Protein AF-A0A3C1KMZ3-F1 (afdb_monomer)

Radius of gyration: 24.43 Å; Cα contacts (8 Å, |Δi|>4): 33; chains: 1; bounding box: 51×23×64 Å

Mean predicted aligned error: 4.82 Å

Structure (mmCIF, N/CA/C/O backbone):
data_AF-A0A3C1KMZ3-F1
#
_entry.id   AF-A0A3C1KMZ3-F1
#
loop_
_atom_site.group_PDB
_atom_site.id
_atom_site.type_symbol
_atom_site.label_atom_id
_atom_site.label_alt_id
_atom_site.label_comp_id
_atom_site.label_asym_id
_atom_site.label_entity_id
_atom_site.label_seq_id
_atom_site.pdbx_PDB_ins_code
_atom_site.Cartn_x
_atom_site.Cartn_y
_atom_site.Cartn_z
_atom_site.occupancy
_atom_site.B_iso_or_equiv
_atom_site.auth_seq_id
_atom_site.auth_comp_id
_atom_site.auth_asym_id
_atom_site.auth_atom_id
_atom_site.pdbx_PDB_model_num
ATOM 1 N N . TYR A 1 1 ? 27.906 -0.693 -26.329 1.00 65.62 1 TYR A N 1
ATOM 2 C CA . TYR A 1 1 ? 27.394 -2.058 -26.560 1.00 65.62 1 TYR A CA 1
ATOM 3 C C . TYR A 1 1 ? 25.904 -1.977 -26.867 1.00 65.62 1 TYR A C 1
ATOM 5 O O . TYR A 1 1 ? 25.194 -1.411 -26.043 1.00 65.62 1 TYR A O 1
ATOM 13 N N . PRO A 1 2 ? 25.416 -2.471 -28.018 1.00 84.75 2 PRO A N 1
ATOM 14 C CA . PRO A 1 2 ? 23.982 -2.527 -28.293 1.00 84.75 2 PRO A CA 1
ATOM 15 C C . PRO A 1 2 ? 23.354 -3.696 -27.519 1.00 84.75 2 PRO A C 1
ATOM 17 O O . PRO A 1 2 ? 23.544 -4.857 -27.871 1.00 84.75 2 PRO A O 1
ATOM 20 N N . ILE A 1 3 ? 22.644 -3.397 -26.431 1.00 91.88 3 ILE A N 1
ATOM 21 C CA . ILE A 1 3 ? 21.869 -4.392 -25.677 1.00 91.88 3 ILE A CA 1
ATOM 22 C C . ILE A 1 3 ? 20.511 -4.623 -26.351 1.00 91.88 3 ILE A C 1
ATOM 24 O O . ILE A 1 3 ? 19.860 -3.674 -26.790 1.00 91.88 3 ILE A O 1
ATOM 28 N N . ASN A 1 4 ? 20.053 -5.874 -26.401 1.00 95.38 4 ASN A N 1
ATOM 29 C CA . ASN A 1 4 ? 18.689 -6.188 -26.819 1.00 95.38 4 ASN A CA 1
ATOM 30 C C . ASN A 1 4 ? 17.725 -5.978 -25.639 1.00 95.38 4 ASN A C 1
ATOM 32 O O . ASN A 1 4 ? 17.596 -6.836 -24.766 1.00 95.38 4 ASN A O 1
ATOM 36 N N . ARG A 1 5 ? 17.058 -4.820 -25.608 1.00 95.12 5 ARG A N 1
ATOM 37 C CA . ARG A 1 5 ? 16.169 -4.419 -24.504 1.00 95.12 5 ARG A CA 1
ATOM 38 C C . ARG A 1 5 ? 14.929 -5.311 -24.387 1.00 95.12 5 ARG A C 1
ATOM 40 O O . ARG A 1 5 ? 14.501 -5.583 -23.270 1.00 95.12 5 ARG A O 1
ATOM 47 N N . ASP A 1 6 ? 14.404 -5.815 -25.502 1.00 96.62 6 ASP A N 1
ATOM 48 C CA . ASP A 1 6 ? 13.244 -6.717 -25.517 1.00 96.62 6 ASP A CA 1
ATOM 49 C C . ASP A 1 6 ? 13.583 -8.114 -24.992 1.00 96.62 6 ASP A C 1
ATOM 51 O O . ASP A 1 6 ? 12.752 -8.776 -24.371 1.00 96.62 6 ASP A O 1
ATOM 55 N N . MET A 1 7 ? 14.802 -8.597 -25.244 1.00 96.88 7 MET A N 1
ATOM 56 C CA . MET A 1 7 ? 15.298 -9.831 -24.630 1.00 96.88 7 MET A CA 1
ATOM 57 C C . MET A 1 7 ? 15.424 -9.659 -23.113 1.00 96.88 7 MET A C 1
ATOM 59 O O . MET A 1 7 ? 14.949 -10.511 -22.367 1.00 96.88 7 MET A O 1
ATOM 63 N N . THR A 1 8 ? 16.020 -8.552 -22.656 1.00 96.00 8 THR A N 1
ATOM 64 C CA . THR A 1 8 ? 16.201 -8.273 -21.224 1.00 96.00 8 THR A CA 1
ATOM 65 C C . THR A 1 8 ? 14.868 -8.117 -20.495 1.00 96.00 8 THR A C 1
ATOM 67 O O . THR A 1 8 ? 14.695 -8.718 -19.440 1.00 96.00 8 THR A O 1
ATOM 70 N N . ALA A 1 9 ? 13.914 -7.364 -21.055 1.00 97.06 9 ALA A N 1
ATOM 71 C CA . ALA A 1 9 ? 12.584 -7.204 -20.466 1.00 97.06 9 ALA A CA 1
ATOM 72 C C . ALA A 1 9 ? 11.898 -8.565 -20.267 1.00 97.06 9 ALA A C 1
ATOM 74 O O . ALA A 1 9 ? 11.488 -8.883 -19.154 1.00 97.06 9 ALA A O 1
ATOM 75 N N . ARG A 1 10 ? 11.897 -9.415 -21.306 1.00 97.38 10 ARG A N 1
ATOM 76 C CA . ARG A 1 10 ? 11.344 -10.777 -21.234 1.00 97.38 10 ARG A CA 1
ATOM 77 C C . ARG A 1 10 ? 12.054 -11.655 -20.208 1.00 97.38 10 ARG A C 1
ATOM 79 O O . ARG A 1 10 ? 11.390 -12.349 -19.449 1.00 97.38 10 ARG A O 1
ATOM 86 N N . ALA A 1 11 ? 13.386 -11.617 -20.164 1.00 97.81 11 ALA A N 1
ATOM 87 C CA . ALA A 1 11 ? 14.168 -12.401 -19.206 1.00 97.81 11 ALA A CA 1
ATOM 88 C C . ALA A 1 11 ? 13.888 -12.010 -17.743 1.00 97.81 11 ALA A C 1
ATOM 90 O O . ALA A 1 11 ? 14.027 -12.844 -16.853 1.00 97.81 11 ALA A O 1
ATOM 91 N N . LEU A 1 12 ? 13.482 -10.760 -17.501 1.00 97.75 12 LEU A N 1
ATOM 92 C CA . LEU A 1 12 ? 13.139 -10.229 -16.181 1.00 97.75 12 LEU A CA 1
ATOM 93 C C . LEU A 1 12 ? 11.631 -10.273 -15.870 1.00 97.75 12 LEU A C 1
ATOM 95 O O . LEU A 1 12 ? 11.231 -9.862 -14.786 1.00 97.75 12 LEU A O 1
ATOM 99 N N . GLY A 1 13 ? 10.799 -10.758 -16.797 1.00 98.25 13 GLY A N 1
ATOM 100 C CA . GLY A 1 13 ? 9.346 -10.833 -16.615 1.00 98.25 13 GLY A CA 1
ATOM 101 C C . GLY A 1 13 ? 8.606 -9.500 -16.766 1.00 98.25 13 GLY A C 1
ATOM 102 O O . GLY A 1 13 ? 7.476 -9.388 -16.305 1.00 98.25 13 GLY A O 1
ATOM 103 N N . PHE A 1 14 ? 9.215 -8.495 -17.402 1.00 97.62 14 PHE A N 1
ATOM 104 C CA . PHE A 1 14 ? 8.523 -7.264 -17.789 1.00 97.62 14 PHE A CA 1
ATOM 105 C C . PHE A 1 14 ? 7.852 -7.421 -19.156 1.00 97.62 14 PHE A C 1
ATOM 107 O O . PHE A 1 14 ? 8.416 -8.031 -20.067 1.00 97.62 14 PHE A O 1
ATOM 114 N N . ASP A 1 15 ? 6.701 -6.772 -19.334 1.00 97.19 15 ASP A N 1
ATOM 115 C CA . ASP A 1 15 ? 5.939 -6.822 -20.588 1.00 97.19 15 ASP A CA 1
ATOM 116 C C . ASP A 1 15 ? 6.685 -6.189 -21.771 1.00 97.19 15 ASP A C 1
ATOM 118 O O . ASP A 1 15 ? 6.595 -6.662 -22.904 1.00 97.19 15 ASP A O 1
ATOM 122 N N . ARG A 1 16 ? 7.415 -5.092 -21.524 1.00 96.62 16 ARG A N 1
ATOM 123 C CA . ARG A 1 16 ? 8.163 -4.340 -22.544 1.00 96.62 16 ARG A CA 1
ATOM 124 C C . ARG A 1 16 ? 9.216 -3.422 -21.923 1.00 96.62 16 ARG A C 1
ATOM 126 O O . ARG A 1 16 ? 9.045 -2.983 -20.785 1.00 96.62 16 ARG A O 1
ATOM 133 N N . PRO A 1 17 ? 10.273 -3.055 -22.666 1.00 96.25 17 PRO A N 1
ATOM 134 C CA . PRO A 1 17 ? 11.142 -1.965 -22.257 1.00 96.25 17 PRO A CA 1
ATOM 135 C C . PRO A 1 17 ? 10.403 -0.618 -22.294 1.00 96.25 17 PRO A C 1
ATOM 137 O O . PRO A 1 17 ? 9.441 -0.406 -23.034 1.00 96.25 17 PRO A O 1
ATOM 140 N N . THR A 1 18 ? 10.895 0.329 -21.506 1.00 95.69 18 THR A N 1
ATOM 141 C CA . THR A 1 18 ? 10.438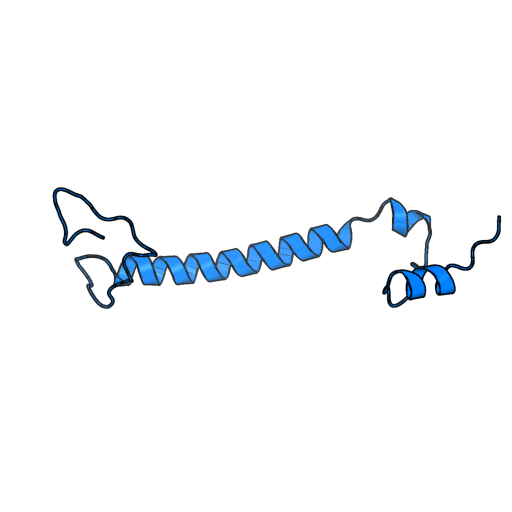 1.722 -21.504 1.00 95.69 18 THR A CA 1
ATOM 142 C C . THR A 1 18 ? 10.731 2.424 -22.837 1.00 95.69 18 THR A C 1
ATOM 144 O O . THR A 1 18 ? 11.745 2.161 -23.496 1.00 95.69 18 THR A O 1
ATOM 147 N N . ALA A 1 19 ? 9.865 3.351 -23.247 1.00 95.75 19 ALA A N 1
ATOM 148 C CA . ALA A 1 19 ? 9.986 4.018 -24.546 1.00 95.75 19 ALA A CA 1
ATOM 149 C C . ALA A 1 19 ? 11.098 5.083 -24.581 1.00 95.75 19 ALA A C 1
ATOM 151 O O . ALA A 1 19 ? 11.732 5.274 -25.617 1.00 95.75 19 ALA A O 1
ATOM 152 N N . ASN A 1 20 ? 11.364 5.749 -23.453 1.00 96.50 20 ASN A N 1
ATOM 153 C CA . ASN A 1 20 ? 12.318 6.850 -23.355 1.00 96.50 20 ASN A CA 1
ATOM 154 C C . ASN A 1 20 ? 13.302 6.626 -22.195 1.00 96.50 20 ASN A C 1
ATOM 156 O O . ASN A 1 20 ? 12.903 6.285 -21.082 1.00 96.50 20 ASN A O 1
ATOM 160 N N . SER A 1 21 ? 14.601 6.793 -22.452 1.00 94.38 21 SER A N 1
ATOM 161 C CA . SER A 1 21 ? 15.650 6.532 -21.461 1.00 94.38 21 SER A CA 1
ATOM 162 C C . SER A 1 21 ? 15.747 7.588 -20.363 1.00 94.38 21 SER A C 1
ATOM 164 O O . SER A 1 21 ? 16.136 7.234 -19.257 1.00 94.38 21 SER A O 1
ATOM 166 N N . LEU A 1 22 ? 15.431 8.856 -20.655 1.00 97.06 22 LEU A N 1
ATOM 167 C CA . LEU A 1 22 ? 15.423 9.923 -19.648 1.00 97.06 22 LEU A CA 1
ATOM 168 C C . LEU A 1 22 ? 14.282 9.688 -18.663 1.00 97.06 22 LEU A C 1
ATOM 170 O O . LEU A 1 22 ? 14.532 9.600 -17.467 1.00 97.06 22 LEU A O 1
ATOM 174 N N . ASP A 1 23 ? 13.082 9.460 -19.193 1.00 96.62 23 ASP A N 1
ATOM 175 C CA . ASP A 1 23 ? 11.891 9.097 -18.422 1.00 96.62 23 ASP A CA 1
ATOM 176 C C . ASP A 1 23 ? 12.166 7.914 -17.481 1.00 96.62 23 ASP A C 1
ATOM 178 O O . ASP A 1 23 ? 12.002 8.022 -16.273 1.00 96.62 23 ASP A O 1
ATOM 182 N N . SER A 1 24 ? 12.765 6.841 -18.009 1.00 94.81 24 SER A N 1
ATOM 183 C CA . SER A 1 24 ? 13.088 5.624 -17.242 1.00 94.81 24 SER A CA 1
ATOM 184 C C . SER A 1 24 ? 13.903 5.854 -15.968 1.00 94.81 24 SER A C 1
ATOM 186 O O . SER A 1 24 ? 13.837 5.040 -15.050 1.00 94.81 24 SER A O 1
ATOM 188 N N . VAL A 1 25 ? 14.754 6.884 -15.943 1.00 96.69 25 VAL A N 1
ATOM 189 C CA . VAL A 1 25 ? 15.666 7.137 -14.818 1.00 96.69 25 VAL A CA 1
ATOM 190 C C . VAL A 1 25 ? 15.201 8.295 -13.941 1.00 96.69 25 VAL A C 1
ATOM 192 O O . VAL A 1 25 ? 15.507 8.303 -12.743 1.00 96.69 25 VAL A O 1
ATOM 195 N N . SER A 1 26 ? 14.449 9.249 -14.495 1.00 96.94 26 SER A N 1
ATOM 196 C CA . SER A 1 26 ? 13.938 10.407 -13.758 1.00 96.94 26 SER A CA 1
ATOM 197 C C . SER A 1 26 ? 12.560 10.180 -13.145 1.00 96.94 26 SER A C 1
ATOM 199 O O . SER A 1 26 ? 12.313 10.698 -12.059 1.00 96.94 26 SER A O 1
ATOM 201 N N . ASP A 1 27 ? 11.687 9.419 -13.807 1.00 96.69 27 ASP A N 1
ATOM 202 C CA . ASP A 1 27 ? 10.294 9.249 -13.397 1.00 96.69 27 ASP A CA 1
ATOM 203 C C . ASP A 1 27 ? 10.138 8.380 -12.138 1.00 96.69 27 ASP A C 1
ATOM 205 O O . ASP A 1 27 ? 10.924 7.460 -11.886 1.00 96.69 27 ASP A O 1
ATOM 209 N N . ARG A 1 28 ? 9.126 8.687 -11.322 1.00 97.94 28 ARG A N 1
ATOM 210 C CA . ARG A 1 28 ? 8.729 7.924 -10.129 1.00 97.94 28 ARG A CA 1
ATOM 211 C C . ARG A 1 28 ? 7.210 7.752 -10.034 1.00 97.94 28 ARG A C 1
ATOM 213 O O . ARG A 1 28 ? 6.726 7.381 -8.961 1.00 97.94 28 ARG A O 1
ATOM 220 N N . ASP A 1 29 ? 6.474 7.976 -11.120 1.00 97.38 29 ASP A N 1
ATOM 221 C CA . ASP A 1 29 ? 5.012 7.974 -11.125 1.00 97.38 29 ASP A CA 1
ATOM 222 C C . ASP A 1 29 ? 4.446 6.654 -10.602 1.00 97.38 29 ASP A C 1
ATOM 224 O O . ASP A 1 29 ? 3.560 6.674 -9.752 1.00 97.38 29 ASP A O 1
ATOM 228 N N . PHE A 1 30 ? 5.038 5.505 -10.957 1.00 96.75 30 PHE A N 1
ATOM 229 C CA . PHE A 1 30 ? 4.578 4.200 -10.455 1.00 96.75 30 PHE A CA 1
ATOM 230 C C . PHE A 1 30 ? 4.551 4.118 -8.914 1.00 96.75 30 PHE A C 1
ATOM 232 O O . PHE A 1 30 ? 3.665 3.495 -8.328 1.00 96.75 30 PHE A O 1
ATOM 239 N N . ALA A 1 31 ? 5.524 4.742 -8.240 1.00 98.25 31 ALA A N 1
ATOM 240 C CA . ALA A 1 31 ? 5.612 4.735 -6.784 1.00 98.25 31 ALA A CA 1
ATOM 241 C C . ALA A 1 31 ? 4.604 5.713 -6.170 1.00 98.25 31 ALA A C 1
ATOM 243 O O . ALA A 1 31 ? 4.012 5.417 -5.131 1.00 98.25 31 ALA A 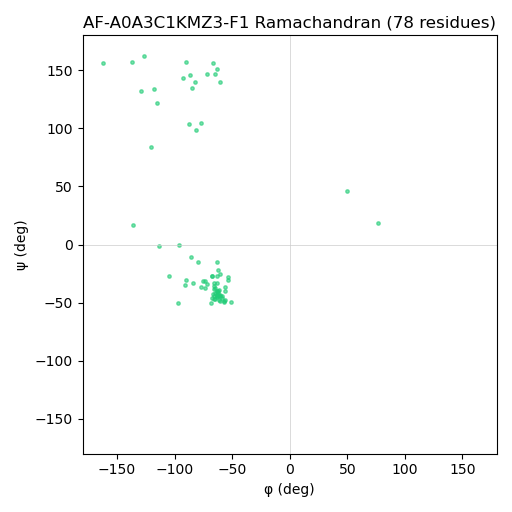O 1
ATOM 244 N N . 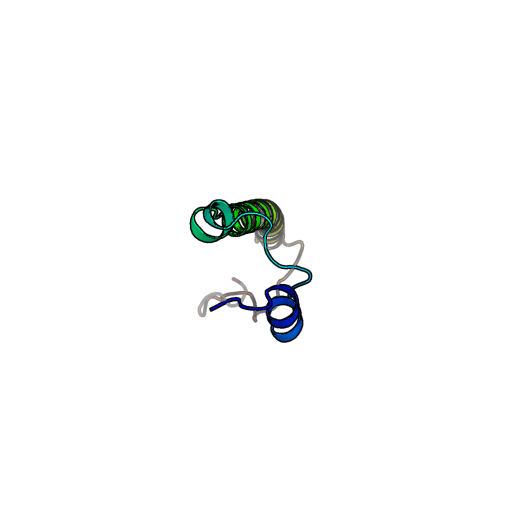ILE A 1 32 ? 4.384 6.858 -6.822 1.00 98.56 32 ILE A N 1
ATOM 245 C CA . ILE A 1 32 ? 3.396 7.857 -6.404 1.00 98.56 32 ILE A CA 1
ATOM 246 C C . ILE A 1 32 ? 1.979 7.301 -6.574 1.00 98.56 32 ILE A C 1
ATOM 248 O O . ILE A 1 32 ? 1.179 7.390 -5.644 1.00 98.56 32 ILE A O 1
ATOM 252 N N . GLU A 1 33 ? 1.677 6.669 -7.707 1.00 98.69 33 GLU A N 1
ATOM 253 C CA . GLU A 1 33 ? 0.392 6.015 -7.964 1.00 98.69 33 GLU A CA 1
ATOM 254 C C . GLU A 1 33 ? 0.123 4.890 -6.962 1.00 98.69 33 GLU A C 1
ATOM 256 O O . GLU A 1 33 ? -0.968 4.827 -6.391 1.00 98.69 33 GLU A O 1
ATOM 261 N N . PHE A 1 34 ? 1.126 4.054 -6.665 1.00 98.69 34 PHE A N 1
ATOM 262 C CA . PHE A 1 34 ? 1.008 3.036 -5.621 1.00 98.69 34 PHE A CA 1
ATOM 263 C C . PHE A 1 34 ? 0.691 3.654 -4.251 1.00 98.69 34 PHE A C 1
ATOM 265 O O . PHE A 1 34 ? -0.218 3.190 -3.559 1.00 98.69 34 PHE A O 1
ATOM 272 N N . CYS A 1 35 ? 1.396 4.722 -3.864 1.00 98.81 35 CYS A N 1
ATOM 273 C CA . CYS A 1 35 ? 1.132 5.424 -2.607 1.00 98.81 35 CYS A CA 1
ATOM 274 C C . CYS A 1 35 ? -0.272 6.042 -2.577 1.00 98.81 35 CYS A C 1
ATOM 276 O O . CYS A 1 35 ? -0.950 5.970 -1.555 1.00 98.81 35 CYS A O 1
ATOM 278 N N . SER A 1 36 ? -0.722 6.620 -3.692 1.00 98.81 36 SER A N 1
ATOM 279 C CA . SER A 1 36 ? -2.060 7.199 -3.835 1.00 98.81 36 SER A CA 1
ATOM 280 C C . SER A 1 36 ? -3.149 6.137 -3.648 1.00 98.81 36 SER A C 1
ATOM 282 O O . SER A 1 36 ? -4.056 6.305 -2.829 1.00 98.81 36 SER A O 1
ATOM 284 N N . PHE A 1 37 ? -3.005 4.990 -4.320 1.00 98.75 37 PHE A N 1
ATOM 285 C CA . PHE A 1 37 ? -3.879 3.833 -4.130 1.00 98.75 37 PHE A CA 1
ATOM 286 C C . PHE A 1 37 ? -3.893 3.365 -2.667 1.00 98.75 37 PHE A C 1
ATOM 288 O O . PHE A 1 37 ? -4.962 3.203 -2.074 1.00 98.75 37 PHE A O 1
ATOM 295 N N . ALA A 1 38 ? -2.714 3.188 -2.063 1.00 98.81 38 ALA A N 1
ATOM 296 C CA . ALA A 1 38 ? -2.591 2.733 -0.683 1.00 98.81 38 ALA A CA 1
ATOM 297 C C . ALA A 1 38 ? -3.237 3.714 0.312 1.00 98.81 38 ALA A C 1
ATOM 299 O O . ALA A 1 38 ? -3.905 3.285 1.252 1.00 98.81 38 ALA A O 1
ATOM 300 N N . ALA A 1 39 ? -3.100 5.024 0.094 1.00 98.81 39 ALA A N 1
ATOM 301 C CA . ALA A 1 39 ? -3.705 6.049 0.943 1.00 98.81 39 ALA A CA 1
ATOM 302 C C . ALA A 1 39 ? -5.242 6.015 0.895 1.00 98.81 39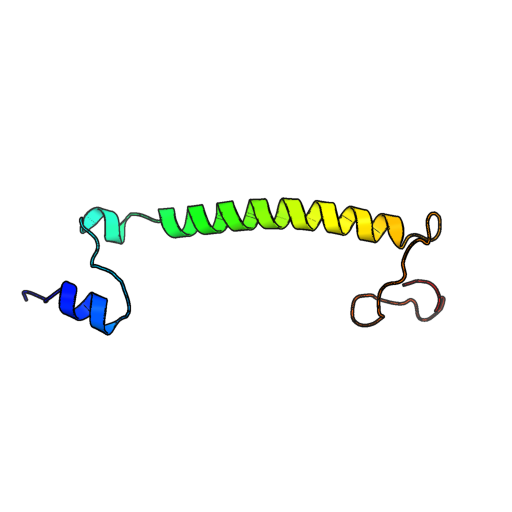 ALA A C 1
ATOM 304 O O . ALA A 1 39 ? -5.904 6.104 1.935 1.00 98.81 39 ALA A O 1
ATOM 305 N N . LEU A 1 40 ? -5.824 5.830 -0.293 1.00 98.81 40 LEU A N 1
ATOM 306 C CA . LEU A 1 40 ? -7.272 5.669 -0.446 1.00 98.81 40 LEU A CA 1
ATOM 307 C C . LEU A 1 40 ? -7.768 4.380 0.218 1.00 98.81 40 LEU A C 1
ATOM 309 O O . LEU A 1 40 ? -8.744 4.413 0.969 1.00 98.81 40 LEU A O 1
ATOM 313 N N . LEU A 1 41 ? -7.059 3.265 0.024 1.00 98.81 41 LEU A N 1
ATOM 314 C CA . LEU A 1 41 ? -7.367 2.005 0.701 1.00 98.81 41 LEU A CA 1
ATOM 315 C C . LEU A 1 41 ? -7.364 2.178 2.228 1.00 98.81 41 LEU A C 1
ATOM 317 O O . LEU A 1 41 ? -8.323 1.792 2.895 1.00 98.81 41 LEU A O 1
ATOM 321 N N . MET A 1 42 ? -6.329 2.814 2.780 1.00 98.81 42 MET A N 1
ATOM 322 C CA . MET A 1 42 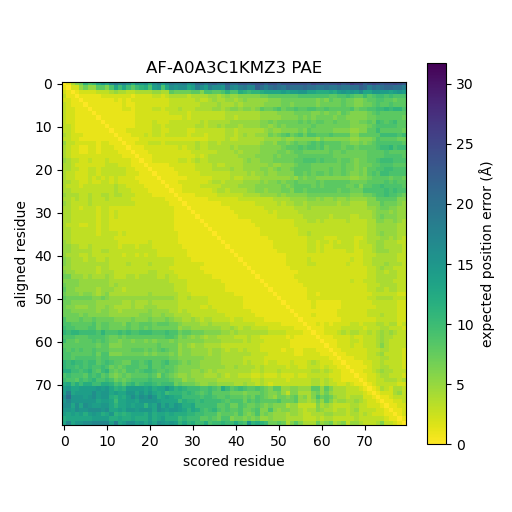? -6.227 3.082 4.217 1.00 98.81 42 MET A CA 1
ATOM 323 C C . MET A 1 42 ? -7.338 4.001 4.728 1.00 98.81 42 MET A C 1
ATOM 325 O O . MET A 1 42 ? -7.814 3.814 5.844 1.00 98.81 42 MET A O 1
ATOM 329 N N . THR A 1 43 ? -7.805 4.948 3.914 1.00 98.69 43 THR A N 1
ATOM 330 C CA . THR A 1 43 ? -8.953 5.801 4.259 1.00 98.69 43 THR A CA 1
ATOM 331 C C . THR A 1 43 ? -10.226 4.969 4.429 1.00 98.69 43 THR A C 1
ATOM 333 O O . THR A 1 43 ? -10.959 5.139 5.405 1.00 98.69 43 THR A O 1
ATOM 336 N N . HIS A 1 44 ? -10.474 4.018 3.526 1.00 98.75 44 HIS A N 1
ATOM 337 C CA . HIS A 1 44 ? -11.617 3.111 3.640 1.00 98.75 44 HIS A CA 1
ATOM 338 C C . HIS A 1 44 ? -11.491 2.163 4.841 1.00 98.75 44 HIS A C 1
ATOM 340 O O . HIS A 1 44 ? -12.457 1.990 5.586 1.00 98.75 44 HIS A O 1
ATOM 346 N N . LEU A 1 45 ? -10.301 1.599 5.073 1.00 98.75 45 LEU A N 1
ATOM 347 C CA . LEU A 1 45 ? -10.040 0.723 6.220 1.00 98.75 45 LEU A CA 1
ATOM 348 C C . LEU A 1 45 ? -10.144 1.462 7.558 1.00 98.75 45 LEU A C 1
ATOM 350 O O . LEU A 1 45 ? -10.638 0.889 8.526 1.00 98.75 45 LEU A O 1
ATOM 354 N N . SER A 1 46 ? -9.738 2.731 7.609 1.00 98.75 46 SER A N 1
ATOM 355 C CA . SER A 1 46 ? -9.899 3.592 8.784 1.00 98.75 46 SER A CA 1
ATOM 356 C C . SER A 1 46 ? -11.376 3.750 9.147 1.00 98.75 46 SER A C 1
ATOM 358 O O . SER A 1 46 ? -11.771 3.463 10.274 1.00 98.75 46 SER A O 1
ATOM 360 N N . ARG A 1 47 ? -12.228 4.072 8.163 1.00 98.56 47 ARG A N 1
ATOM 361 C CA . ARG A 1 47 ? -13.677 4.181 8.386 1.00 98.56 47 ARG A CA 1
ATOM 362 C C . ARG A 1 47 ? -14.304 2.860 8.834 1.00 98.56 47 ARG A C 1
ATOM 364 O O . ARG A 1 47 ? -15.139 2.864 9.727 1.00 98.56 47 ARG A O 1
ATOM 371 N N . MET A 1 48 ? -13.910 1.738 8.232 1.00 98.38 48 MET A N 1
ATOM 372 C CA . MET A 1 48 ? -14.378 0.417 8.669 1.00 98.38 48 MET A CA 1
ATOM 373 C C . MET A 1 48 ? -13.946 0.117 10.111 1.00 98.38 48 MET A C 1
ATOM 375 O O . MET A 1 48 ? -14.721 -0.439 10.882 1.00 98.38 48 MET A O 1
ATOM 379 N N . SER A 1 49 ? -12.720 0.490 10.479 1.00 97.94 49 SER A N 1
ATOM 380 C CA . SER A 1 49 ? -12.195 0.279 11.830 1.00 97.94 49 SER A CA 1
ATOM 381 C C . SER A 1 49 ? -12.960 1.099 12.867 1.00 97.94 49 SER A C 1
ATOM 383 O O . SER A 1 49 ? -13.241 0.582 13.941 1.00 97.94 49 SER A O 1
ATOM 385 N N . GLU A 1 50 ? -13.358 2.328 12.532 1.00 98.25 50 GLU A N 1
ATOM 386 C CA . GLU A 1 50 ? -14.182 3.172 13.405 1.00 98.25 50 GLU A CA 1
ATOM 387 C C . GLU A 1 50 ? -15.522 2.503 13.747 1.00 98.25 50 GLU A C 1
ATOM 389 O O . GLU A 1 50 ? -15.914 2.454 14.911 1.00 98.25 50 GLU A O 1
ATOM 394 N N . GLU A 1 51 ? -16.192 1.9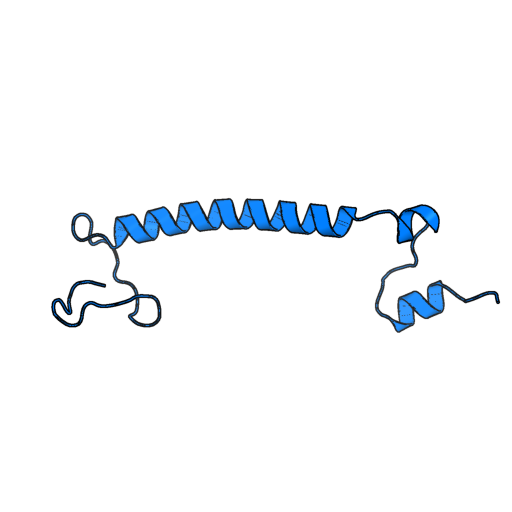04 12.757 1.00 97.69 51 GLU A N 1
ATOM 395 C CA . GLU A 1 51 ? -17.426 1.144 12.995 1.00 9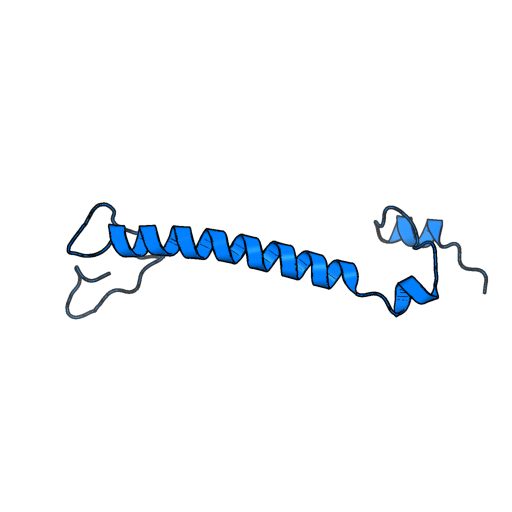7.69 51 GLU A CA 1
ATOM 396 C C . GLU A 1 51 ? -17.175 -0.041 13.939 1.00 97.69 51 GLU A C 1
ATOM 398 O O . GLU A 1 51 ? -17.923 -0.239 14.892 1.00 97.69 51 GLU A O 1
ATOM 403 N N . LEU A 1 52 ? -16.087 -0.795 13.740 1.00 97.19 52 LEU A N 1
ATOM 404 C CA . LEU A 1 52 ? -15.737 -1.916 14.621 1.00 97.19 52 LEU A CA 1
ATOM 405 C C . LEU A 1 52 ? -15.449 -1.454 16.058 1.00 97.19 52 LEU A C 1
ATOM 407 O O . LEU A 1 52 ? -15.889 -2.105 17.006 1.00 97.19 52 LEU A O 1
ATOM 411 N N . VAL A 1 53 ? -14.749 -0.330 16.234 1.00 96.00 53 VAL A N 1
ATOM 412 C CA . VAL A 1 53 ? -14.468 0.263 17.553 1.00 96.00 53 VAL A CA 1
ATOM 413 C C . VAL A 1 53 ? -15.765 0.692 18.241 1.00 96.00 53 VAL A C 1
ATOM 415 O O . VAL A 1 53 ? -15.964 0.412 19.423 1.00 96.00 53 VAL A O 1
ATOM 418 N N . LEU A 1 54 ? -16.686 1.319 17.508 1.00 97.25 54 LEU A N 1
ATOM 419 C CA . LEU A 1 54 ? -17.984 1.713 18.054 1.00 97.25 54 LEU A CA 1
ATOM 420 C C . LEU A 1 54 ? -18.834 0.495 18.425 1.00 97.25 54 LEU A C 1
ATOM 422 O O . LEU A 1 54 ? -19.365 0.436 19.535 1.00 97.25 54 LEU A O 1
ATOM 426 N N . TRP A 1 55 ? -18.932 -0.497 17.542 1.00 97.44 55 TRP A N 1
ATOM 427 C CA . TRP A 1 55 ? -19.764 -1.685 17.749 1.00 97.44 55 TRP A CA 1
ATOM 428 C C . TRP A 1 55 ? -19.264 -2.588 18.883 1.00 97.44 55 TRP A C 1
ATOM 430 O O . TRP A 1 55 ? -20.078 -3.273 19.503 1.00 97.44 55 TRP A O 1
ATOM 440 N N . THR A 1 56 ? -17.961 -2.580 19.176 1.00 95.50 56 THR A N 1
ATOM 441 C CA . THR A 1 56 ? -17.352 -3.334 20.293 1.00 95.50 56 THR A CA 1
ATOM 442 C C . THR A 1 56 ? -17.390 -2.594 21.629 1.00 95.50 56 THR A C 1
ATOM 444 O O . THR A 1 56 ? -17.118 -3.188 22.671 1.00 95.50 56 THR A O 1
ATOM 447 N N . SER A 1 57 ? -17.735 -1.304 21.637 1.00 94.06 57 SER A N 1
ATOM 448 C CA . SER A 1 57 ? -17.810 -0.526 22.873 1.00 94.06 57 SER A CA 1
ATOM 449 C C . SER A 1 57 ? -18.890 -1.058 23.823 1.00 94.06 57 SER A C 1
ATOM 451 O O . SER A 1 57 ? -19.924 -1.570 23.395 1.00 94.06 57 SER A O 1
ATOM 453 N N . ALA A 1 58 ? -18.694 -0.878 25.131 1.00 92.38 58 ALA A N 1
ATOM 454 C CA . ALA A 1 58 ? -19.627 -1.365 26.151 1.00 92.38 58 ALA A CA 1
ATOM 455 C C . ALA A 1 58 ? -21.042 -0.760 26.036 1.00 92.38 58 ALA A C 1
ATOM 457 O O . ALA A 1 58 ? -22.007 -1.362 26.497 1.00 92.38 58 ALA A O 1
ATOM 458 N N . GLN A 1 59 ? -21.166 0.431 25.444 1.00 95.38 59 GLN A N 1
ATOM 459 C CA . GLN A 1 59 ? -22.438 1.122 25.241 1.00 95.38 59 GLN A CA 1
ATOM 460 C C . GLN A 1 59 ? -23.276 0.487 24.129 1.00 95.38 59 GLN A C 1
ATOM 462 O O . GLN A 1 59 ? -24.499 0.454 24.247 1.00 95.38 59 GLN A O 1
ATOM 467 N N . PHE A 1 60 ? -22.631 0.015 23.057 1.00 96.12 60 PHE A N 1
ATOM 468 C CA . PHE A 1 60 ? -23.309 -0.583 21.905 1.00 96.12 60 PHE A CA 1
ATOM 469 C C . PHE A 1 60 ? -23.333 -2.109 21.996 1.00 96.12 60 PHE A C 1
ATOM 471 O O . PHE A 1 60 ? -24.401 -2.705 21.885 1.00 96.12 60 PHE A O 1
ATOM 478 N N . ASN A 1 61 ? -22.180 -2.733 22.247 1.00 94.25 61 ASN A N 1
ATOM 479 C CA . ASN A 1 61 ? -22.019 -4.172 22.454 1.00 94.25 61 ASN A CA 1
ATOM 480 C C . ASN A 1 61 ? -22.702 -5.029 21.366 1.00 94.25 61 ASN A C 1
ATOM 482 O O . ASN A 1 61 ? -23.432 -5.977 21.658 1.00 94.25 61 ASN A O 1
ATOM 486 N N . PHE A 1 62 ? -22.508 -4.659 20.099 1.00 97.38 62 PHE A N 1
ATOM 487 C CA . PHE A 1 62 ? -23.114 -5.343 18.952 1.00 97.38 62 PHE A CA 1
ATOM 488 C C . PHE A 1 62 ? -22.309 -6.557 18.497 1.00 97.38 62 PHE A C 1
ATOM 490 O O . PHE A 1 62 ? -22.888 -7.526 18.008 1.00 97.38 62 PHE A O 1
ATOM 497 N N . ILE A 1 63 ? -20.983 -6.499 18.630 1.00 95.75 63 ILE A N 1
ATOM 498 C CA . ILE A 1 63 ? -20.074 -7.573 18.229 1.00 95.75 63 ILE A CA 1
ATOM 499 C C . ILE A 1 63 ? -18.994 -7.784 19.292 1.00 95.75 63 ILE A C 1
ATOM 501 O O . ILE A 1 63 ? -18.643 -6.861 20.024 1.00 95.75 63 ILE A O 1
ATOM 505 N N . GLU A 1 64 ? -18.416 -8.984 19.314 1.00 93.19 64 GLU A N 1
ATOM 506 C CA . GLU A 1 64 ? -17.217 -9.305 20.087 1.00 93.19 64 GLU A CA 1
ATOM 507 C C . GLU A 1 64 ? -16.098 -9.729 19.129 1.00 93.19 64 GLU A C 1
ATOM 509 O O . GLU A 1 64 ? -16.317 -10.523 18.208 1.00 93.19 64 GLU A O 1
ATOM 514 N N . LEU A 1 65 ? -14.895 -9.189 19.329 1.00 93.25 65 LEU A N 1
ATOM 515 C CA . LEU A 1 65 ? -13.730 -9.533 18.521 1.00 93.25 65 LEU A CA 1
ATOM 516 C C . LEU A 1 65 ? -12.923 -10.670 19.171 1.00 93.25 65 LEU A C 1
ATOM 518 O O . LEU A 1 65 ? -12.791 -10.713 20.394 1.00 93.25 65 LEU A O 1
ATOM 522 N N . PRO A 1 66 ? -12.345 -11.588 18.372 1.00 93.56 66 PRO A N 1
ATOM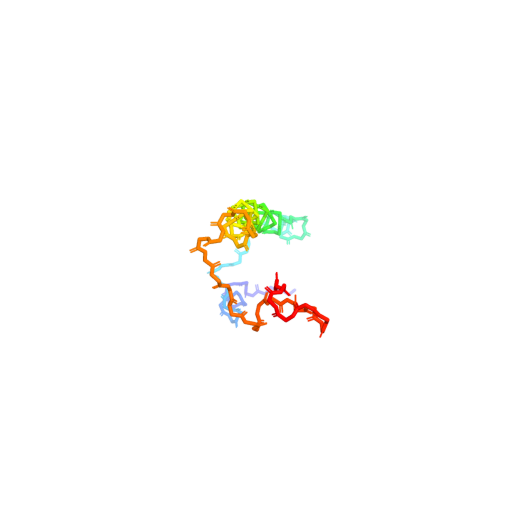 523 C CA . PRO A 1 66 ? -11.473 -12.632 18.898 1.00 93.56 66 PRO A CA 1
ATOM 524 C C . PRO A 1 66 ? -10.234 -12.061 19.598 1.00 93.56 66 PRO A C 1
ATOM 526 O O . PRO A 1 66 ? -9.565 -11.188 19.046 1.00 93.56 66 PRO A O 1
ATOM 529 N N . ASP A 1 67 ? -9.842 -12.656 20.727 1.00 91.19 67 ASP A N 1
ATOM 530 C CA . ASP A 1 67 ? -8.712 -12.203 21.560 1.00 91.19 67 ASP A CA 1
ATOM 531 C C . ASP A 1 67 ? -7.390 -12.050 20.793 1.00 91.19 67 ASP A C 1
ATOM 533 O O . ASP A 1 67 ? -6.572 -11.205 21.128 1.00 91.19 67 ASP A O 1
ATOM 537 N N . ARG A 1 68 ? -7.179 -12.815 19.713 1.00 95.44 68 ARG A N 1
ATOM 538 C CA . ARG A 1 68 ? -5.976 -12.691 18.867 1.00 95.44 68 ARG A CA 1
ATOM 539 C C . ARG A 1 68 ? -5.840 -11.331 18.161 1.00 95.44 68 ARG A C 1
ATOM 541 O O . ARG A 1 68 ? -4.783 -11.056 17.603 1.00 95.44 68 ARG A O 1
ATOM 548 N N . PHE A 1 69 ? -6.908 -10.536 18.122 1.00 92.88 69 PHE A N 1
ATOM 549 C CA . PHE A 1 69 ? -6.963 -9.212 17.499 1.00 92.88 69 PHE A CA 1
ATOM 550 C C . PHE A 1 69 ? -7.164 -8.078 18.513 1.00 92.88 69 PHE A C 1
ATOM 552 O O . PHE A 1 69 ? -7.197 -6.917 18.111 1.00 92.88 69 PHE A O 1
ATOM 559 N N . CYS A 1 70 ? -7.286 -8.398 19.804 1.00 93.56 70 CYS A N 1
ATOM 560 C CA . CYS A 1 70 ? -7.580 -7.445 20.872 1.00 93.56 70 CYS A CA 1
ATOM 561 C C . CYS A 1 70 ? -6.550 -7.549 21.997 1.00 93.56 70 CYS A C 1
ATOM 563 O O . CYS A 1 70 ? -5.838 -8.542 22.137 1.00 93.56 70 CYS A O 1
ATOM 565 N N . THR A 1 71 ? -6.484 -6.521 22.837 1.00 91.94 71 THR A N 1
ATOM 566 C CA . THR A 1 71 ? -5.649 -6.531 24.043 1.00 91.94 71 THR A CA 1
ATOM 567 C C . THR A 1 71 ? -6.541 -6.466 25.272 1.00 91.94 71 THR A C 1
ATOM 569 O O . THR A 1 71 ? -7.287 -5.507 25.431 1.00 91.94 71 THR A O 1
ATOM 572 N N . GLY A 1 72 ? -6.446 -7.456 26.158 1.00 86.69 72 GLY A N 1
ATOM 573 C CA . GLY A 1 72 ? -7.249 -7.501 27.381 1.00 86.69 72 GLY A CA 1
ATOM 574 C C . GLY A 1 72 ? -6.593 -6.815 28.582 1.00 86.69 72 GLY A C 1
ATOM 575 O O . GLY A 1 72 ? -5.368 -6.709 28.675 1.00 86.69 72 GLY A O 1
ATOM 576 N N . SER A 1 73 ? -7.407 -6.401 29.556 1.00 88.19 73 SER A N 1
ATOM 577 C CA . SER A 1 73 ? -6.916 -6.044 30.893 1.00 88.19 73 SER A CA 1
ATOM 578 C C . SER A 1 73 ? -6.803 -7.286 31.779 1.00 88.19 73 SER A C 1
ATOM 580 O O . SER A 1 73 ? -7.740 -8.070 31.880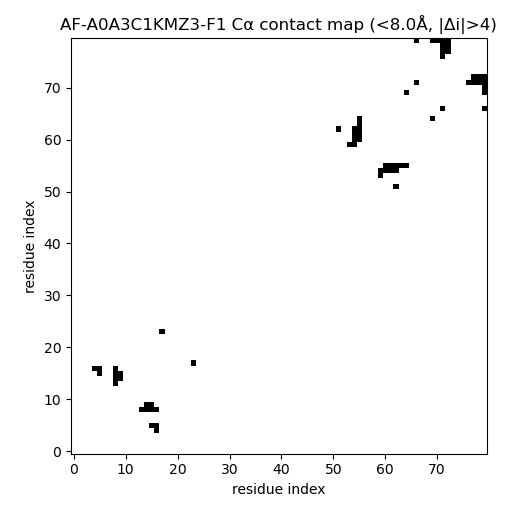 1.00 88.19 73 SER A O 1
ATOM 582 N N . SER A 1 74 ? -5.689 -7.433 32.502 1.00 88.19 74 SER A N 1
ATOM 583 C CA . SER A 1 74 ? -5.519 -8.517 33.483 1.00 88.19 74 SER A CA 1
ATOM 584 C C . SER A 1 74 ? -6.444 -8.393 34.700 1.00 88.19 74 SER A C 1
ATOM 586 O O . SER A 1 74 ? -6.778 -9.397 35.319 1.00 88.19 74 SER A O 1
ATOM 588 N N . ILE A 1 75 ? -6.859 -7.170 35.045 1.00 93.06 75 ILE A N 1
ATOM 589 C CA . ILE A 1 75 ? -7.752 -6.883 36.179 1.00 93.06 75 ILE A CA 1
ATOM 590 C C . ILE A 1 75 ? -9.222 -6.914 35.740 1.00 93.06 75 ILE A C 1
ATOM 592 O O . ILE A 1 75 ? -10.096 -7.264 36.528 1.00 93.06 75 ILE A O 1
ATOM 596 N N . MET A 1 76 ? -9.501 -6.558 34.483 1.00 86.44 76 MET A N 1
ATOM 597 C CA . MET A 1 76 ? -10.848 -6.535 33.910 1.00 86.44 76 MET A CA 1
ATOM 598 C C . MET A 1 76 ? -10.918 -7.479 32.701 1.00 86.44 76 MET A C 1
ATOM 600 O O . MET A 1 76 ? -10.771 -7.010 31.572 1.00 86.44 76 MET A O 1
ATOM 604 N N . PRO A 1 77 ? -11.144 -8.790 32.908 1.00 82.19 77 PRO A N 1
ATOM 605 C CA . PRO A 1 77 ? -11.103 -9.794 31.839 1.00 82.19 77 PRO A CA 1
ATOM 606 C C . PRO A 1 77 ? -12.161 -9.586 30.741 1.00 82.19 77 PRO A C 1
ATOM 608 O O . PRO A 1 77 ? -11.983 -10.041 29.617 1.00 82.19 77 PRO A O 1
ATOM 611 N N . GLN A 1 78 ? -13.245 -8.873 31.045 1.00 81.62 78 GLN A N 1
ATOM 612 C CA . GLN A 1 78 ? -14.283 -8.478 30.092 1.00 81.62 78 GLN A CA 1
ATOM 613 C C . GLN A 1 78 ? -13.905 -7.256 29.242 1.00 81.62 78 GLN A C 1
ATOM 615 O O . GLN A 1 78 ? -14.586 -6.961 28.265 1.00 81.62 78 GLN A O 1
ATOM 620 N N . LYS A 1 79 ? -12.862 -6.508 29.630 1.00 84.94 79 LYS A N 1
ATOM 621 C CA . LYS A 1 79 ? -12.386 -5.348 28.876 1.00 84.94 79 LYS A CA 1
ATOM 622 C C . LYS A 1 79 ? -11.382 -5.830 27.834 1.00 84.94 79 LYS A C 1
ATOM 624 O O . LYS A 1 79 ? -10.234 -6.124 28.182 1.00 84.94 79 LYS A O 1
ATOM 629 N N . LYS A 1 80 ? -11.847 -5.886 26.591 1.00 77.19 80 LYS A N 1
ATOM 630 C CA . LYS A 1 80 ? -11.076 -6.191 25.385 1.00 77.19 80 LYS A CA 1
ATOM 631 C C . LYS A 1 80 ? -10.976 -4.960 24.490 1.00 77.19 80 LYS A C 1
ATOM 633 O O . LYS A 1 80 ? -11.827 -4.057 24.660 1.00 77.19 80 LYS A O 1
#

pLDDT: mean 94.8, std 5.5, range [65.62, 98.81]

InterPro domains:
  IPR000362 Fumarate lyase family [PR00149] (28-55)
  IPR000362 Fumarate lyase family [PR00149] (72-80)
  IPR008948 L-Aspartase-like [SSF48557] (1-80)
  IPR009049 Argininosuccinate lyase [PTHR43814] (1-80)
  IPR022761 Fumarate lyase, N-terminal [PF00206] (9-80)
  IPR024083 Fumarase/histidase, N-terminal [G3DSA:1.10.275.10] (1-26)

Solvent-accessible surface area (backbone atoms only — not comparable to full-atom values): 5021 Å² total; per-residue (Å²): 133,92,73,63,52,64,58,51,20,53,77,72,72,40,96,60,59,78,94,46,75,65,55,70,73,72,62,58,62,73,61,53,52,50,50,52,52,50,51,54,52,50,52,54,51,50,56,54,47,50,53,52,56,51,31,50,30,88,90,61,56,73,53,85,79,62,67,94,80,49,66,67,40,93,90,41,78,86,44,96

Foldseek 3Di:
DDDDQQVVCVVVVHPGDDPDPVCVVPDDVVVVVVVVVVVVVVVVVVVVVVVVVVCVDPVNVNDDDDPVVDDADPVHRSRD

Secondary structure (DSSP, 8-state):
----HHHHHHHTT-SS--S-HHHHHH--HHHHHHHHHHHHHHHHHHHHHHHHHHHHSTTT------GGGS---SS-TT--

Organism: NCBI:txid287487

Sequence (80 aa):
YPINRDMTARALGFDRPTANSLDSVSDRDFAIEFCSFAALLMTHLSRMSEELVLWTSAQFNFIELPDRFCTGSSIMPQKK